Protein AF-A0A9E3WUW2-F1 (afdb_monomer_lite)

Foldseek 3Di:
DDDDDDDDDPVRVVVVVVVVVVLVVLVPDPCVVVVVVVVVVLVVCVVVVPDPVVVVVVVVVVVVVVVVCVVCVVCPVAAADDDDDDPPDDCPHPVNVVVVVVVVVCVVVRHVD

pLDDT: mean 86.63, std 14.11, range [51.28, 98.06]

Structure (mmCIF, N/CA/C/O backbone):
data_AF-A0A9E3WUW2-F1
#
_entry.id   AF-A0A9E3WUW2-F1
#
loop_
_atom_site.group_PDB
_atom_site.id
_atom_site.type_symbol
_atom_site.label_atom_id
_atom_site.label_alt_id
_atom_site.label_comp_id
_atom_site.label_asym_id
_atom_site.label_entity_id
_atom_site.label_seq_id
_atom_site.pdbx_PDB_ins_code
_atom_site.Cartn_x
_atom_site.Cartn_y
_atom_site.Cartn_z
_atom_site.occupancy
_atom_site.B_iso_or_equiv
_atom_site.auth_seq_id
_atom_site.auth_comp_id
_atom_site.auth_asym_id
_atom_site.auth_atom_id
_atom_site.pdbx_PDB_model_num
ATOM 1 N N . MET A 1 1 ? -39.632 13.469 40.044 1.00 51.28 1 MET A N 1
ATOM 2 C CA . MET A 1 1 ? -40.121 13.799 38.688 1.00 51.28 1 MET A CA 1
ATOM 3 C C . MET A 1 1 ? -38.905 13.879 37.786 1.00 51.28 1 MET A C 1
ATOM 5 O O . MET A 1 1 ? -38.094 14.766 37.993 1.00 51.28 1 MET A O 1
ATOM 9 N N . SER A 1 2 ? -38.706 12.905 36.894 1.00 62.28 2 SER A N 1
ATOM 10 C CA . SER A 1 2 ? -37.577 12.935 35.956 1.00 62.28 2 SER A CA 1
ATOM 11 C C . SER A 1 2 ? -37.978 13.801 34.769 1.00 62.28 2 SER A C 1
ATOM 13 O O . SER A 1 2 ? -38.954 13.491 34.086 1.00 62.28 2 SER A O 1
ATOM 15 N N . GLU A 1 3 ? -37.277 14.911 34.574 1.00 56.06 3 GLU A N 1
ATOM 16 C CA . GLU A 1 3 ? -37.531 15.842 33.480 1.00 56.06 3 GLU A CA 1
ATOM 17 C C . GLU A 1 3 ? -37.245 15.141 32.143 1.00 56.06 3 GLU A C 1
ATOM 19 O O . GLU A 1 3 ? -36.220 14.473 31.977 1.00 56.06 3 GLU A O 1
ATOM 24 N N . LYS A 1 4 ? -38.198 15.206 31.208 1.00 51.72 4 LYS A N 1
ATOM 25 C CA . LYS A 1 4 ? -38.061 14.560 29.900 1.00 51.72 4 LYS A CA 1
ATOM 26 C C . LYS A 1 4 ? -37.072 15.387 29.071 1.00 51.72 4 LYS A C 1
ATOM 28 O O . LYS A 1 4 ? -37.245 16.604 29.011 1.00 51.72 4 LYS A O 1
ATOM 33 N N . PRO A 1 5 ? -36.063 14.768 28.432 1.00 68.38 5 PRO A N 1
ATOM 34 C CA . PRO A 1 5 ? -35.067 15.515 27.677 1.00 68.38 5 PRO A CA 1
ATOM 35 C C . PRO A 1 5 ? -35.733 16.353 26.574 1.00 68.38 5 PRO A C 1
ATOM 37 O O . PRO A 1 5 ? -36.752 15.925 26.013 1.00 68.38 5 PRO A O 1
ATOM 40 N N . PRO A 1 6 ? -35.175 17.538 26.263 1.00 73.31 6 PRO A N 1
ATOM 41 C CA . PRO A 1 6 ? -35.743 18.430 25.266 1.00 73.31 6 PRO A CA 1
ATOM 42 C C . PRO A 1 6 ? -35.832 17.726 23.904 1.00 73.31 6 PRO A C 1
ATOM 44 O O . PRO A 1 6 ? -34.971 16.904 23.566 1.00 73.31 6 PRO A O 1
ATOM 47 N N . PRO A 1 7 ? -36.880 18.007 23.108 1.00 75.25 7 PRO A N 1
ATOM 48 C CA . PRO A 1 7 ? -37.035 17.384 21.804 1.00 75.25 7 PRO A CA 1
ATOM 49 C C . PRO A 1 7 ? -35.844 17.747 20.912 1.00 75.25 7 PRO A C 1
ATOM 51 O O . PRO A 1 7 ? -35.516 18.921 20.755 1.00 75.25 7 PRO A O 1
ATOM 54 N N . LYS A 1 8 ? -35.218 16.724 20.313 1.00 75.25 8 LYS A N 1
ATOM 55 C CA . LYS A 1 8 ? -34.130 16.884 19.334 1.00 75.25 8 LYS A CA 1
ATOM 56 C C . LYS A 1 8 ? -34.507 17.915 18.270 1.00 75.25 8 LYS A C 1
ATOM 58 O O . LYS A 1 8 ? -35.637 17.868 17.763 1.00 75.25 8 LYS A O 1
ATOM 63 N N . SER A 1 9 ? -33.564 18.793 17.924 1.00 81.38 9 SER A N 1
ATOM 64 C CA . SER A 1 9 ? -33.787 19.840 16.930 1.00 81.38 9 SER A CA 1
ATOM 65 C C . SER A 1 9 ? -34.061 19.241 15.551 1.00 81.38 9 SER A C 1
ATOM 67 O O . SER A 1 9 ? -33.738 18.085 15.265 1.00 81.38 9 SER A O 1
ATOM 69 N N . THR A 1 10 ? -34.650 20.035 14.660 1.00 72.62 10 THR A N 1
ATOM 70 C CA . THR A 1 10 ? -34.886 19.615 13.276 1.00 72.62 10 THR A CA 1
ATOM 71 C C . THR A 1 10 ? -33.571 19.234 12.585 1.00 72.62 10 THR A C 1
ATOM 73 O O . THR A 1 10 ? -33.533 18.230 11.883 1.00 72.62 10 THR A O 1
ATOM 76 N N . ALA A 1 11 ? -32.477 19.961 12.851 1.00 63.09 11 ALA A N 1
ATOM 77 C CA . ALA A 1 11 ? -31.142 19.648 12.339 1.00 63.09 11 ALA A CA 1
ATOM 78 C C . ALA A 1 11 ? -30.605 18.309 12.876 1.00 63.09 11 ALA A C 1
ATOM 80 O O . ALA A 1 11 ? -30.089 17.509 12.099 1.00 63.09 11 ALA A O 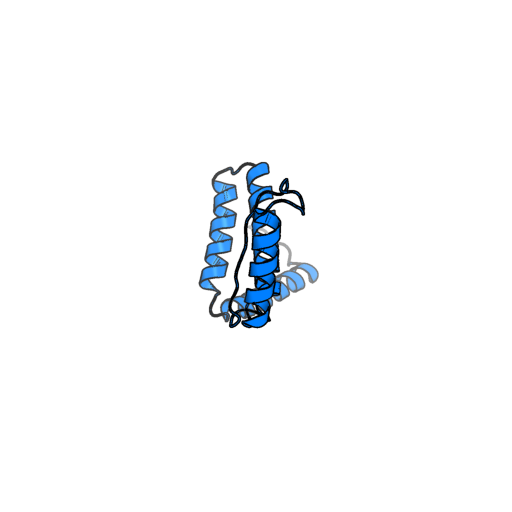1
ATOM 81 N N . ASP A 1 12 ? -30.809 18.018 14.166 1.00 66.56 12 ASP A N 1
ATOM 82 C CA . ASP A 1 12 ? -30.413 16.734 14.762 1.00 66.56 12 ASP A CA 1
ATOM 83 C C . ASP A 1 12 ? -31.196 15.567 14.153 1.00 66.56 12 ASP A C 1
ATOM 85 O O . ASP A 1 12 ? -30.636 14.503 13.914 1.00 66.56 12 ASP A O 1
ATOM 89 N N . ARG A 1 13 ? -32.485 15.765 13.849 1.00 69.62 13 ARG A N 1
ATOM 90 C CA . ARG A 1 13 ? -33.326 14.756 13.181 1.00 69.62 13 ARG A CA 1
ATOM 91 C C . ARG A 1 13 ? -32.925 14.530 11.722 1.00 69.62 13 ARG A C 1
ATOM 93 O O . ARG A 1 13 ? -32.988 13.397 11.250 1.00 69.62 13 ARG A O 1
ATOM 100 N N . PHE A 1 14 ? -32.503 15.575 11.007 1.00 61.25 14 PHE A N 1
ATOM 101 C CA . PHE A 1 14 ? -31.959 15.451 9.649 1.00 61.25 14 PHE A CA 1
ATOM 102 C C . PHE A 1 14 ? -30.609 14.722 9.631 1.00 61.25 14 PHE A C 1
ATOM 104 O O . PHE A 1 14 ? -30.378 13.886 8.761 1.00 61.25 14 PHE A O 1
ATOM 111 N N . LEU A 1 15 ? -29.740 14.987 10.609 1.00 57.91 15 LEU A N 1
ATOM 112 C CA . LEU A 1 15 ? -28.476 14.266 10.769 1.00 57.91 15 LEU A CA 1
ATOM 113 C C . LEU A 1 15 ? -28.710 12.796 11.143 1.00 57.91 15 LEU A C 1
ATOM 115 O O . LEU A 1 15 ? -28.139 11.923 10.495 1.00 57.91 15 LEU A O 1
ATOM 119 N N . ASP A 1 16 ? -29.591 12.508 12.109 1.00 63.69 16 ASP A N 1
ATOM 120 C CA . ASP A 1 16 ? -29.941 11.129 12.493 1.00 63.69 16 ASP A CA 1
ATOM 121 C C . ASP A 1 16 ? -30.545 10.354 11.312 1.00 63.69 16 ASP A C 1
ATOM 123 O O . ASP A 1 16 ? -30.133 9.231 11.043 1.00 63.69 16 ASP A O 1
ATOM 127 N N . SER A 1 17 ? -31.474 10.959 10.561 1.00 64.00 17 SER A N 1
ATOM 128 C CA . SER A 1 17 ? -32.114 10.302 9.409 1.00 64.00 17 SER A CA 1
ATOM 129 C C . SER A 1 17 ? -31.160 10.074 8.233 1.00 64.00 17 SER A C 1
ATOM 131 O O . SER A 1 17 ? -31.228 9.030 7.584 1.00 64.00 17 SER A O 1
ATOM 133 N N . GLY A 1 18 ? -30.230 11.000 7.974 1.00 60.59 18 GLY A N 1
ATOM 134 C CA . GLY A 1 18 ? -29.170 10.809 6.980 1.00 60.59 18 GLY A CA 1
ATOM 135 C C . GLY A 1 18 ? -28.195 9.691 7.366 1.00 60.59 18 GLY A C 1
ATOM 136 O O . GLY A 1 18 ? -27.792 8.897 6.512 1.00 60.59 18 GLY A O 1
ATOM 137 N N . VAL A 1 19 ? -27.866 9.589 8.657 1.00 62.72 19 VAL A N 1
ATOM 138 C CA . VAL A 1 19 ? -27.049 8.503 9.216 1.00 62.72 19 VAL A CA 1
ATOM 139 C C . VAL A 1 19 ? -27.793 7.164 9.155 1.00 62.72 19 VAL 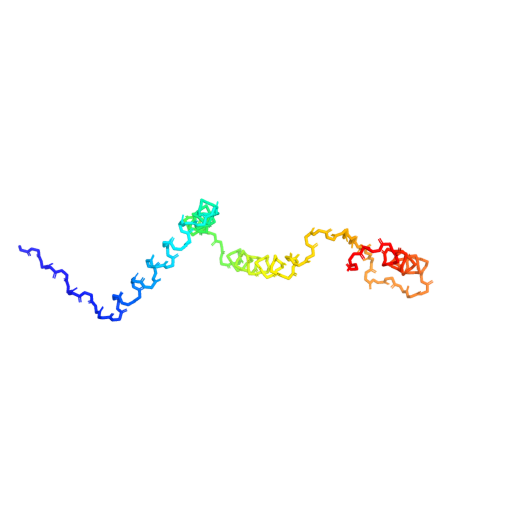A C 1
ATOM 141 O O . VAL A 1 19 ? -27.179 6.161 8.801 1.00 62.72 19 VAL A O 1
ATOM 144 N N . ASP A 1 20 ? -29.098 7.127 9.431 1.00 65.25 20 ASP A N 1
ATOM 145 C CA . ASP A 1 20 ? -29.916 5.906 9.359 1.00 65.25 20 ASP A CA 1
ATOM 146 C C . ASP A 1 20 ? -30.076 5.387 7.927 1.00 65.25 20 ASP A C 1
ATOM 148 O O . ASP A 1 20 ? -29.943 4.189 7.676 1.00 65.25 20 ASP A O 1
ATOM 152 N N . LEU A 1 21 ? -30.271 6.281 6.955 1.00 60.44 21 LEU A N 1
ATOM 15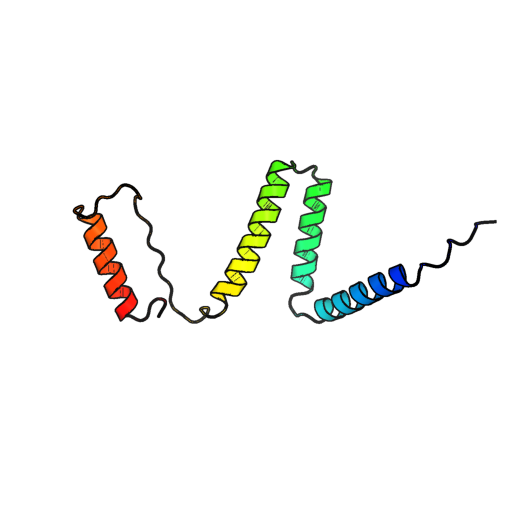3 C CA . LEU A 1 21 ? -30.337 5.895 5.546 1.00 60.44 21 LEU A CA 1
ATOM 154 C C . LEU A 1 21 ? -28.993 5.340 5.051 1.00 60.44 21 LEU A C 1
ATOM 156 O O . LEU A 1 21 ? -28.960 4.320 4.362 1.00 60.44 21 LEU A O 1
ATOM 160 N N . GLN A 1 22 ? -27.875 5.965 5.438 1.00 62.75 22 GLN A N 1
ATOM 161 C CA . GLN A 1 22 ? -26.542 5.421 5.165 1.00 62.75 22 GLN A CA 1
ATOM 162 C C . GLN A 1 22 ? -26.328 4.069 5.843 1.00 62.75 22 GLN A C 1
ATOM 164 O O . GLN A 1 22 ? -25.816 3.154 5.204 1.00 62.75 22 GLN A O 1
ATOM 169 N N . LYS A 1 23 ? -26.737 3.915 7.106 1.00 61.25 23 LYS A N 1
ATOM 170 C CA . LYS A 1 23 ? -26.659 2.636 7.821 1.00 61.25 23 LYS A CA 1
ATOM 171 C C . LYS A 1 23 ? -27.463 1.549 7.119 1.00 61.25 23 LYS A C 1
ATOM 173 O O . LYS A 1 23 ? -26.942 0.454 6.972 1.00 61.25 23 LYS A O 1
ATOM 178 N N . HIS A 1 24 ? -28.671 1.835 6.638 1.00 59.31 24 HIS A N 1
ATOM 179 C CA . HIS A 1 24 ? -29.482 0.854 5.912 1.00 59.31 24 HIS A CA 1
ATOM 180 C C . HIS A 1 24 ? -28.887 0.467 4.555 1.00 59.31 24 HIS A C 1
ATOM 182 O O . HIS A 1 24 ? -28.879 -0.712 4.209 1.00 59.31 24 HIS A O 1
ATOM 188 N N . LEU A 1 25 ? -28.328 1.427 3.813 1.00 59.34 25 LEU A N 1
ATOM 189 C CA . LEU A 1 25 ? -27.619 1.150 2.559 1.00 59.34 25 LEU A CA 1
ATOM 190 C C . LEU A 1 25 ? -26.346 0.321 2.785 1.00 59.34 25 LEU A C 1
ATOM 192 O O . LEU A 1 25 ? -26.040 -0.556 1.983 1.00 59.34 25 LEU A O 1
ATOM 196 N N . LEU A 1 26 ? -25.629 0.572 3.884 1.00 60.59 26 LEU A N 1
ATOM 197 C CA . LEU A 1 26 ? -24.443 -0.191 4.275 1.00 60.59 26 LEU A CA 1
ATOM 198 C C . LEU A 1 26 ? -24.798 -1.572 4.840 1.00 60.59 26 LEU A C 1
ATOM 200 O O . LEU A 1 26 ? -24.067 -2.517 4.590 1.00 60.59 26 LEU A O 1
ATOM 204 N N . ALA A 1 27 ? -25.911 -1.709 5.564 1.00 57.44 27 ALA A N 1
ATOM 205 C CA . ALA A 1 27 ? -26.377 -2.978 6.127 1.00 57.44 27 ALA A CA 1
ATOM 206 C C . ALA A 1 27 ? -26.876 -3.957 5.050 1.00 57.44 27 ALA A C 1
ATOM 208 O O . ALA A 1 27 ? -26.778 -5.167 5.226 1.00 57.44 27 ALA A O 1
ATOM 209 N N . ALA A 1 28 ? -27.379 -3.441 3.924 1.00 62.03 28 ALA A N 1
ATOM 210 C CA . ALA A 1 28 ? -27.731 -4.239 2.748 1.00 62.03 28 ALA A CA 1
ATOM 211 C C . ALA A 1 28 ? -26.512 -4.625 1.882 1.00 62.03 28 ALA A C 1
ATOM 213 O O . ALA A 1 28 ? -26.651 -5.390 0.926 1.00 62.03 28 ALA A O 1
ATOM 214 N N . ASP A 1 29 ? -25.320 -4.103 2.191 1.00 75.38 29 ASP A N 1
ATOM 215 C CA . ASP A 1 29 ? -24.079 -4.476 1.518 1.00 75.38 29 ASP A CA 1
ATOM 216 C C . ASP A 1 29 ? -23.622 -5.861 2.002 1.00 75.38 29 ASP A C 1
ATOM 218 O O . ASP A 1 29 ? -23.640 -6.168 3.197 1.00 75.38 29 ASP A O 1
ATOM 222 N N . ARG A 1 30 ? -23.146 -6.694 1.070 1.00 83.25 30 ARG A N 1
ATOM 223 C CA . ARG A 1 30 ? -22.534 -8.000 1.374 1.00 83.25 30 ARG A CA 1
ATOM 224 C C . ARG A 1 30 ? -21.288 -7.893 2.256 1.00 83.25 30 ARG A C 1
ATOM 226 O O . ARG A 1 30 ? -20.820 -8.919 2.724 1.00 83.25 30 ARG A O 1
ATOM 233 N N . ASN A 1 31 ? -20.750 -6.688 2.432 1.00 87.50 31 ASN A N 1
ATOM 234 C CA . ASN A 1 31 ? -19.579 -6.406 3.258 1.00 87.50 31 ASN A CA 1
ATOM 235 C C . ASN A 1 31 ? -19.930 -5.710 4.586 1.00 87.50 31 ASN A C 1
ATOM 237 O O . ASN A 1 31 ? -19.043 -5.131 5.217 1.00 87.50 31 ASN A O 1
ATOM 241 N N . SER A 1 32 ? -21.208 -5.675 4.979 1.00 87.25 32 SER A N 1
ATOM 242 C CA . SER A 1 32 ? -21.657 -5.011 6.211 1.00 87.25 32 SER A CA 1
ATOM 243 C C . SER A 1 32 ? -20.952 -5.553 7.460 1.00 87.25 32 SER A C 1
ATOM 245 O O . SER A 1 32 ? -20.500 -4.774 8.298 1.00 87.25 32 SER A O 1
ATOM 247 N N . ASP A 1 33 ? -20.746 -6.868 7.520 1.00 91.12 33 ASP A N 1
ATOM 248 C CA . ASP A 1 33 ? -19.997 -7.566 8.563 1.00 91.12 33 ASP A CA 1
ATOM 249 C C . ASP A 1 33 ? -18.530 -7.107 8.643 1.00 91.12 33 ASP A C 1
ATOM 251 O O . ASP A 1 33 ? -18.024 -6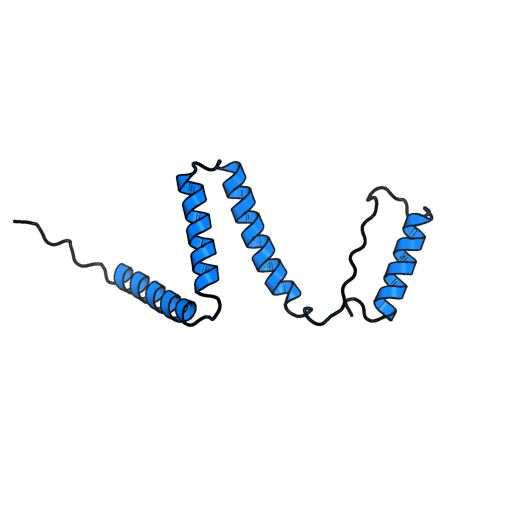.808 9.725 1.00 91.12 33 ASP A O 1
ATOM 255 N N . LEU A 1 34 ? -17.850 -6.983 7.499 1.00 92.88 34 LEU A N 1
ATOM 256 C CA . LEU A 1 34 ? -16.463 -6.520 7.431 1.00 92.88 34 LEU A CA 1
ATOM 257 C C . LEU A 1 34 ? -16.337 -5.042 7.810 1.00 92.88 34 LEU A C 1
ATOM 259 O O . LEU A 1 34 ? -15.367 -4.641 8.455 1.00 92.88 34 LEU A O 1
ATOM 263 N N . LEU A 1 35 ? -1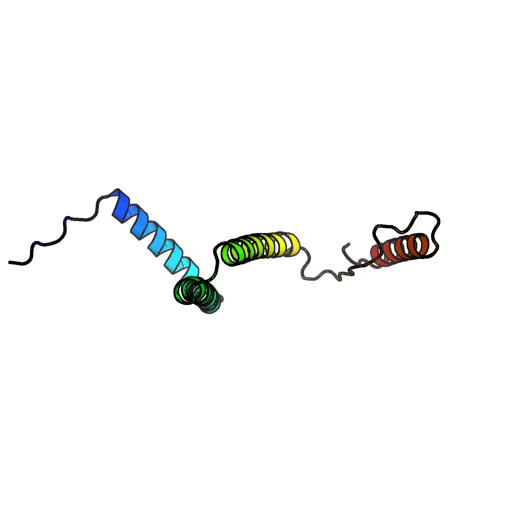7.310 -4.216 7.423 1.00 91.62 35 LEU A N 1
ATOM 264 C CA . LEU A 1 35 ? -17.338 -2.811 7.813 1.00 91.62 35 LEU A CA 1
ATOM 265 C C . LEU A 1 35 ? -17.470 -2.663 9.331 1.00 91.62 35 LEU A C 1
ATOM 267 O O . LEU A 1 35 ? -16.791 -1.821 9.925 1.00 91.62 35 LEU A O 1
ATOM 271 N N . ASP A 1 36 ? -18.326 -3.466 9.954 1.00 92.38 36 ASP A N 1
ATOM 272 C CA . ASP A 1 36 ? -18.511 -3.427 11.399 1.00 92.38 36 ASP A CA 1
ATOM 273 C C . ASP A 1 36 ? -17.277 -3.952 12.141 1.00 92.38 36 ASP A C 1
ATOM 275 O O . ASP A 1 36 ? -16.855 -3.319 13.109 1.00 92.38 36 ASP A O 1
ATOM 279 N N . GLN A 1 37 ? -16.595 -4.978 11.618 1.00 94.50 37 GLN A N 1
ATOM 280 C CA . GLN A 1 37 ? -15.283 -5.393 12.132 1.00 94.50 37 GLN A CA 1
ATOM 281 C C . GLN A 1 37 ? -14.248 -4.258 12.066 1.00 94.50 37 GLN A C 1
ATOM 283 O O . GLN A 1 37 ? -13.554 -4.002 13.048 1.00 94.50 37 GLN A O 1
ATOM 288 N N . ILE A 1 38 ? -14.162 -3.524 10.946 1.00 95.19 38 ILE A N 1
ATOM 289 C CA . ILE A 1 38 ? -13.234 -2.385 10.809 1.00 95.19 38 ILE A CA 1
ATOM 290 C C . ILE A 1 38 ? -13.531 -1.300 11.854 1.00 95.19 38 ILE A C 1
ATOM 292 O O . ILE A 1 38 ? -12.599 -0.759 12.457 1.00 95.19 38 ILE A O 1
ATOM 296 N N . LYS A 1 39 ? -14.810 -0.972 12.081 1.00 94.00 39 LYS A N 1
ATOM 297 C CA . LYS A 1 39 ? -15.209 0.003 13.110 1.00 94.00 39 LYS A CA 1
ATOM 298 C C . LYS A 1 39 ? -14.838 -0.489 14.504 1.00 94.00 39 LYS A C 1
ATOM 300 O O . LYS A 1 39 ? -14.227 0.260 15.260 1.00 94.00 39 LYS A O 1
ATOM 305 N N . GLU A 1 40 ? -15.150 -1.742 14.823 1.00 96.19 40 GLU A N 1
ATOM 306 C CA . GLU A 1 40 ? -14.846 -2.323 16.128 1.00 96.19 40 GLU A CA 1
ATOM 307 C C . GLU A 1 40 ? -13.335 -2.310 16.402 1.00 96.19 40 GLU A C 1
ATOM 309 O O . GLU A 1 40 ? -12.905 -1.916 17.487 1.00 96.19 40 GLU A O 1
ATOM 314 N N . THR A 1 41 ? -12.511 -2.673 15.412 1.00 95.94 41 THR A N 1
ATOM 315 C CA . THR A 1 41 ? -11.050 -2.560 15.509 1.00 95.94 41 THR A CA 1
ATOM 316 C C . THR A 1 41 ? -10.621 -1.115 15.749 1.00 95.94 41 THR A C 1
ATOM 318 O O . THR A 1 41 ? -9.801 -0.870 16.632 1.00 95.94 41 THR A O 1
ATOM 321 N N . ALA A 1 42 ? -11.186 -0.148 15.021 1.00 94.44 42 ALA A N 1
ATOM 322 C CA . ALA A 1 42 ? -10.855 1.264 15.206 1.00 94.44 42 ALA A CA 1
ATOM 323 C C . ALA A 1 42 ? -11.202 1.771 16.618 1.00 94.44 42 ALA A C 1
ATOM 325 O O . ALA A 1 42 ? -10.436 2.534 17.207 1.00 94.44 42 ALA A O 1
ATOM 326 N N . GLU A 1 43 ? -12.320 1.324 17.189 1.00 94.38 43 GLU A N 1
ATOM 327 C CA . GLU A 1 43 ? -12.700 1.647 18.566 1.00 94.38 43 GLU A CA 1
ATOM 328 C C . GLU A 1 43 ? -11.796 0.974 19.607 1.00 94.38 43 GLU A C 1
ATOM 330 O O . GLU A 1 43 ? -11.480 1.586 20.630 1.00 94.38 43 GLU A O 1
ATOM 335 N N . LYS A 1 44 ? -11.360 -0.270 19.362 1.00 96.06 44 LYS A N 1
ATOM 336 C CA . LYS A 1 44 ? -10.416 -0.981 20.243 1.00 96.06 44 LYS A CA 1
ATOM 337 C C . LYS A 1 44 ? -9.104 -0.214 20.386 1.00 96.06 44 LYS A C 1
ATOM 339 O O . LYS A 1 44 ? -8.651 -0.046 21.507 1.00 96.06 44 LYS A O 1
ATOM 344 N N . LEU A 1 45 ? -8.588 0.390 19.312 1.00 95.50 45 LEU A N 1
ATOM 345 C CA . LEU A 1 45 ? -7.370 1.214 19.374 1.00 95.50 45 LEU A CA 1
ATOM 346 C C . LEU A 1 45 ? -7.461 2.349 20.406 1.00 95.50 45 LEU A C 1
ATOM 348 O O . LEU A 1 45 ? -6.472 2.665 21.069 1.00 95.50 45 LEU A O 1
ATOM 352 N N . VAL A 1 46 ? -8.642 2.957 20.555 1.00 89.62 46 VAL A N 1
ATOM 353 C CA . VAL A 1 46 ? -8.880 4.003 21.560 1.00 89.62 46 VAL A CA 1
ATOM 354 C C . VAL A 1 46 ? -8.880 3.405 22.964 1.00 89.62 46 VAL A C 1
ATOM 356 O O . VAL A 1 46 ? -8.252 3.965 23.861 1.00 89.62 46 VAL A O 1
ATOM 359 N N . ARG A 1 47 ? -9.555 2.263 23.152 1.00 93.81 47 ARG A N 1
ATOM 360 C CA . ARG A 1 47 ? -9.603 1.549 24.439 1.00 93.81 47 ARG A CA 1
ATOM 361 C C . ARG A 1 47 ? -8.223 1.067 24.885 1.00 93.81 47 ARG A C 1
ATOM 363 O O . ARG A 1 47 ? -7.919 1.145 26.070 1.00 93.81 47 ARG A O 1
ATOM 370 N N . ASP A 1 48 ? -7.387 0.663 23.937 1.00 95.88 48 ASP A N 1
ATOM 371 C CA . ASP A 1 48 ? -6.028 0.174 24.177 1.00 95.88 48 ASP A CA 1
ATOM 372 C C . ASP A 1 48 ? -5.030 1.309 24.475 1.00 95.88 48 ASP A C 1
ATOM 374 O O . ASP A 1 48 ? -3.860 1.057 24.754 1.00 95.88 48 ASP A O 1
ATOM 378 N N . GLY A 1 49 ? -5.464 2.575 24.415 1.00 95.12 49 GLY A N 1
ATOM 379 C CA . GLY A 1 49 ? -4.593 3.725 24.658 1.00 95.12 49 GLY A CA 1
ATOM 380 C C . GLY A 1 49 ? -3.533 3.919 23.571 1.00 95.12 49 GLY A C 1
ATOM 381 O O . GLY A 1 49 ? -2.441 4.413 23.858 1.00 95.12 49 GLY A O 1
ATOM 382 N N . THR A 1 50 ? -3.841 3.537 22.325 1.00 95.62 50 THR A N 1
ATOM 383 C CA . THR A 1 50 ? -2.919 3.648 21.184 1.00 95.62 50 THR A CA 1
ATOM 384 C C . THR A 1 50 ? -2.373 5.068 21.053 1.00 95.62 50 THR A C 1
ATOM 386 O O . THR A 1 50 ? -3.112 6.056 21.130 1.00 95.62 50 THR A O 1
ATOM 389 N N . SER A 1 51 ? -1.065 5.184 20.817 1.00 97.81 51 SER A N 1
ATOM 390 C CA . SER A 1 51 ? -0.412 6.485 20.730 1.00 97.81 51 SER A CA 1
ATOM 391 C C . SER A 1 51 ? -0.983 7.326 19.582 1.00 97.81 51 SER A C 1
ATOM 393 O O . SER A 1 51 ? -1.399 6.828 18.532 1.00 97.81 51 SER A O 1
ATOM 395 N N . ARG A 1 52 ? -0.940 8.655 19.725 1.00 95.31 52 ARG A N 1
ATOM 396 C CA . ARG A 1 52 ? -1.348 9.570 18.646 1.00 95.31 52 ARG A CA 1
ATOM 397 C C . ARG A 1 52 ? -0.528 9.364 17.364 1.00 95.31 52 ARG A C 1
ATOM 399 O O . ARG A 1 52 ? -1.043 9.628 16.278 1.00 95.31 52 ARG A O 1
ATOM 406 N N . GLY A 1 53 ? 0.738 8.956 17.486 1.00 97.81 53 GLY A N 1
ATOM 407 C CA . GLY A 1 53 ? 1.607 8.656 16.347 1.00 97.81 53 GLY A CA 1
ATOM 408 C C . GLY A 1 53 ? 1.072 7.475 15.544 1.00 97.81 53 GLY A C 1
ATOM 409 O O . GLY A 1 53 ? 0.809 7.616 14.351 1.00 97.81 53 GLY A O 1
ATOM 410 N N . ASP A 1 54 ? 0.794 6.368 16.225 1.00 97.06 54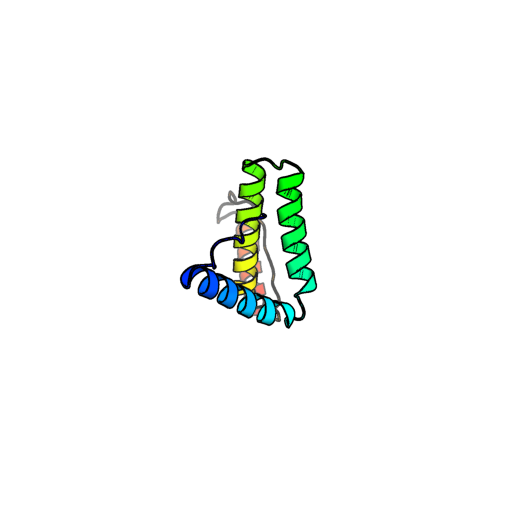 ASP A N 1
ATOM 411 C CA . ASP A 1 54 ? 0.269 5.150 15.603 1.00 97.06 54 ASP A CA 1
ATOM 412 C C . ASP A 1 54 ? -1.130 5.378 15.019 1.00 97.06 54 ASP A C 1
ATOM 414 O O . ASP A 1 54 ? -1.405 4.983 13.886 1.00 97.06 54 ASP A O 1
ATOM 418 N N . MET A 1 55 ? -1.988 6.138 15.714 1.00 96.69 55 MET A N 1
ATOM 419 C CA . MET A 1 55 ? -3.302 6.534 15.188 1.00 96.69 55 MET A CA 1
ATOM 420 C C . MET A 1 55 ? -3.195 7.319 13.874 1.00 96.69 55 MET A C 1
ATOM 422 O O . MET A 1 55 ? -3.994 7.114 12.958 1.00 96.69 55 MET A O 1
ATOM 426 N N . LYS A 1 56 ? -2.203 8.212 13.741 1.00 96.88 56 LYS A N 1
ATOM 427 C CA . LYS A 1 56 ? -1.965 8.945 12.486 1.00 96.88 56 LYS A CA 1
ATOM 428 C C . LYS A 1 56 ? -1.503 8.017 11.367 1.00 96.88 56 LYS A C 1
ATOM 430 O O . LYS A 1 56 ? -1.950 8.199 10.234 1.00 96.88 56 LYS A O 1
ATOM 435 N N . ILE A 1 57 ? -0.634 7.052 11.677 1.00 97.81 57 ILE A N 1
ATOM 436 C CA . ILE A 1 57 ? -0.175 6.047 10.712 1.00 97.81 57 ILE A CA 1
ATOM 437 C C . ILE A 1 57 ? -1.379 5.250 10.209 1.00 97.81 57 ILE A C 1
ATOM 439 O O . ILE A 1 57 ? -1.632 5.236 9.010 1.00 97.81 57 ILE A O 1
ATOM 443 N N . LEU A 1 58 ? -2.191 4.687 11.107 1.00 96.88 58 LEU A N 1
ATOM 444 C CA . LEU A 1 58 ? -3.362 3.883 10.743 1.00 96.88 58 LEU A CA 1
ATOM 445 C C . LEU A 1 58 ? -4.389 4.678 9.927 1.00 96.88 58 LEU A C 1
ATOM 447 O O . LEU A 1 58 ? -4.855 4.206 8.888 1.00 96.88 58 LEU A O 1
ATOM 451 N N . ALA A 1 59 ? -4.695 5.913 10.337 1.00 95.56 59 ALA A N 1
ATOM 452 C CA . ALA A 1 59 ? -5.607 6.781 9.598 1.00 95.56 59 ALA A CA 1
ATOM 453 C C . ALA A 1 59 ? -5.096 7.085 8.179 1.00 95.56 59 ALA A C 1
ATOM 455 O O . ALA A 1 59 ? -5.872 7.094 7.216 1.00 95.56 59 ALA A O 1
ATOM 456 N N . ARG A 1 60 ? -3.786 7.321 8.028 1.00 98.06 60 ARG A N 1
ATOM 457 C CA . ARG A 1 60 ? -3.162 7.550 6.723 1.00 98.06 60 ARG A CA 1
ATOM 458 C C . ARG A 1 60 ? -3.194 6.285 5.866 1.00 98.06 60 ARG A C 1
ATOM 460 O O . ARG A 1 60 ? -3.647 6.366 4.725 1.00 98.06 60 ARG A O 1
ATOM 467 N N . THR A 1 61 ? -2.806 5.142 6.427 1.00 97.81 61 THR A N 1
ATOM 468 C CA . THR A 1 61 ? -2.806 3.839 5.752 1.00 97.81 61 THR A CA 1
ATOM 469 C C . THR A 1 61 ? -4.192 3.483 5.229 1.00 97.81 61 THR A C 1
ATOM 471 O O . THR A 1 61 ? -4.335 3.151 4.055 1.00 97.81 61 THR A O 1
ATOM 474 N N . LEU A 1 62 ? -5.246 3.625 6.041 1.00 96.69 62 LEU A N 1
ATOM 475 C CA . LEU A 1 62 ? -6.610 3.311 5.603 1.00 96.69 62 LEU A CA 1
ATOM 476 C C . LEU A 1 62 ? -7.061 4.215 4.445 1.00 96.69 62 LEU A C 1
ATOM 478 O O . LEU A 1 62 ? -7.683 3.750 3.486 1.00 96.69 62 LEU A O 1
ATOM 482 N N . LYS A 1 63 ? -6.709 5.507 4.492 1.00 96.75 63 LYS A N 1
ATOM 483 C CA . LYS A 1 63 ? -6.998 6.454 3.406 1.00 96.75 63 LYS A CA 1
ATOM 484 C C . LYS A 1 63 ? -6.275 6.074 2.112 1.00 96.75 63 LYS A C 1
ATOM 486 O O . LYS A 1 63 ? -6.885 6.150 1.043 1.00 96.75 63 LYS A O 1
ATOM 491 N N . GLU A 1 64 ? -5.009 5.678 2.208 1.00 98.06 64 GLU A N 1
ATOM 492 C CA . GLU A 1 64 ? -4.189 5.263 1.067 1.00 98.06 64 GLU A CA 1
ATOM 493 C C . GLU A 1 64 ? -4.673 3.945 0.465 1.00 98.06 64 GLU A C 1
ATOM 495 O O . GLU A 1 64 ? -4.872 3.885 -0.745 1.00 98.06 64 GLU A O 1
ATOM 500 N N . LEU A 1 65 ? -4.975 2.934 1.286 1.00 97.56 65 LEU A N 1
ATOM 501 C CA . LEU A 1 65 ? -5.519 1.655 0.822 1.00 97.56 65 LEU A CA 1
ATOM 502 C C . LEU A 1 65 ? -6.871 1.833 0.129 1.00 97.56 65 LEU A C 1
ATOM 504 O O . LEU A 1 65 ? -7.061 1.343 -0.983 1.00 97.56 65 LEU A O 1
ATOM 508 N N . ARG A 1 66 ? -7.792 2.609 0.719 1.00 96.00 66 ARG A N 1
ATOM 509 C CA . ARG A 1 66 ? -9.084 2.925 0.089 1.00 96.00 66 ARG A CA 1
ATOM 510 C C . ARG A 1 66 ? -8.894 3.573 -1.285 1.00 96.00 66 ARG A C 1
ATOM 512 O O . ARG A 1 66 ? -9.613 3.252 -2.232 1.00 96.00 66 ARG A O 1
ATOM 519 N N . TYR A 1 67 ? -7.945 4.505 -1.399 1.00 96.38 67 TYR A N 1
ATOM 520 C CA . TYR A 1 67 ? -7.633 5.149 -2.672 1.00 96.38 67 TYR A CA 1
ATOM 521 C C . TYR A 1 67 ? -7.002 4.166 -3.667 1.00 96.38 67 TYR A C 1
ATOM 523 O O . TYR A 1 67 ? -7.460 4.093 -4.806 1.00 96.38 67 TYR A O 1
ATOM 531 N N . ALA A 1 68 ? -6.029 3.362 -3.234 1.00 95.38 68 ALA A N 1
ATOM 532 C CA . ALA A 1 68 ? -5.388 2.343 -4.055 1.00 95.38 68 ALA A CA 1
ATOM 533 C C . ALA A 1 68 ? -6.415 1.343 -4.603 1.00 95.38 68 ALA A C 1
ATOM 535 O O . ALA A 1 68 ? -6.461 1.124 -5.808 1.00 95.38 68 ALA A O 1
ATOM 536 N N . PHE A 1 69 ? -7.316 0.812 -3.772 1.00 94.25 69 PHE A N 1
ATOM 537 C CA . PHE A 1 69 ? -8.370 -0.098 -4.231 1.00 94.25 69 PHE A CA 1
ATOM 538 C C . PHE A 1 69 ? -9.275 0.540 -5.284 1.00 94.25 69 PHE A C 1
ATOM 540 O O . PHE A 1 69 ? -9.645 -0.121 -6.254 1.00 94.25 69 PHE A O 1
ATOM 547 N N . LYS A 1 70 ? -9.597 1.831 -5.141 1.00 92.56 70 LYS A N 1
ATOM 548 C CA . LYS A 1 70 ? -10.355 2.569 -6.157 1.00 92.56 70 LYS A CA 1
ATOM 549 C C . LYS A 1 70 ? -9.577 2.661 -7.471 1.00 92.56 70 LYS A C 1
ATOM 551 O O . LYS A 1 70 ? -10.136 2.332 -8.514 1.00 92.56 70 LYS A O 1
ATOM 556 N N . VAL A 1 71 ? -8.314 3.085 -7.427 1.00 93.06 71 VAL A N 1
ATOM 557 C CA . VAL A 1 71 ? -7.450 3.224 -8.613 1.00 93.06 71 VAL A CA 1
ATOM 558 C C . VAL A 1 71 ? -7.273 1.876 -9.318 1.00 93.06 71 VAL A C 1
ATOM 560 O O . VAL A 1 71 ? -7.509 1.772 -10.520 1.00 93.06 71 VAL A O 1
ATOM 563 N N . TYR A 1 72 ? -6.953 0.825 -8.563 1.00 91.38 72 TYR A N 1
ATOM 564 C CA . TYR A 1 72 ? -6.668 -0.507 -9.094 1.00 91.38 72 TYR A CA 1
ATOM 565 C C . TYR A 1 72 ? -7.914 -1.338 -9.428 1.00 91.38 72 TYR A C 1
ATOM 567 O O . TYR A 1 72 ? -7.787 -2.387 -10.059 1.00 91.38 72 TYR A O 1
ATOM 575 N N . SER A 1 73 ? -9.121 -0.878 -9.076 1.00 91.75 73 SER A N 1
ATOM 576 C CA . SER A 1 73 ? -10.373 -1.596 -9.364 1.00 91.75 73 SER A CA 1
ATOM 577 C C . SER A 1 73 ? -10.569 -1.906 -10.852 1.00 91.75 73 SER A C 1
ATOM 579 O O . SER A 1 73 ? -11.084 -2.971 -11.182 1.00 91.75 73 SER A O 1
ATOM 581 N N . LYS A 1 74 ? -10.101 -1.017 -11.738 1.00 89.38 74 LYS A N 1
ATOM 582 C CA . LYS A 1 74 ? -10.162 -1.165 -13.202 1.00 89.38 74 LYS A CA 1
ATOM 583 C C . LYS A 1 74 ? -9.154 -2.168 -13.768 1.00 89.38 74 LYS A C 1
ATOM 585 O O . LYS A 1 74 ? -9.245 -2.533 -14.931 1.00 89.38 74 LYS A O 1
ATOM 590 N N . TYR A 1 75 ? -8.192 -2.597 -12.956 1.00 90.69 75 TYR A N 1
ATOM 591 C CA . TYR A 1 75 ? -7.080 -3.443 -13.377 1.00 90.69 75 TYR A CA 1
ATOM 592 C C . TYR A 1 75 ? -7.144 -4.833 -12.738 1.00 90.69 75 TYR A C 1
ATOM 594 O O . TYR A 1 75 ? -6.150 -5.550 -12.783 1.00 90.69 75 TYR A O 1
ATOM 602 N N . ARG A 1 76 ? -8.254 -5.233 -12.098 1.00 90.25 76 ARG A N 1
ATOM 603 C CA . ARG A 1 76 ? -8.332 -6.502 -11.345 1.00 90.25 76 ARG A CA 1
ATOM 604 C C . ARG A 1 76 ? -7.982 -7.725 -12.192 1.00 90.25 76 ARG A C 1
ATOM 606 O O . ARG A 1 76 ? -7.183 -8.532 -11.731 1.00 90.25 76 ARG A O 1
ATOM 613 N N . ASP A 1 77 ? -8.445 -7.759 -13.437 1.00 90.62 77 ASP A N 1
ATOM 614 C CA . ASP A 1 77 ? -8.249 -8.896 -14.349 1.00 90.62 77 ASP A CA 1
ATOM 615 C C . ASP A 1 77 ? -6.961 -8.801 -15.185 1.00 90.62 77 ASP A C 1
ATOM 617 O O . ASP A 1 77 ? -6.650 -9.683 -15.981 1.00 90.62 77 ASP A O 1
ATOM 621 N N . ARG A 1 78 ? -6.181 -7.727 -15.005 1.00 90.69 78 ARG A N 1
ATOM 622 C CA . ARG A 1 78 ? -4.913 -7.516 -15.710 1.00 90.69 78 ARG A CA 1
ATOM 623 C C . ARG A 1 78 ? -3.754 -8.101 -14.911 1.00 90.69 78 ARG A C 1
ATOM 625 O O . ARG A 1 78 ? -3.648 -7.874 -13.698 1.00 90.69 78 ARG A O 1
ATOM 632 N N . ARG A 1 79 ? -2.859 -8.816 -15.600 1.00 94.00 79 ARG A N 1
ATOM 633 C CA . ARG A 1 79 ? -1.598 -9.323 -15.034 1.00 94.00 79 ARG A CA 1
ATOM 634 C C . ARG A 1 79 ? -0.697 -8.147 -14.668 1.00 94.00 79 ARG A C 1
ATOM 636 O O . ARG A 1 79 ? -0.624 -7.174 -15.414 1.00 94.00 79 ARG A O 1
ATOM 643 N N . LYS A 1 80 ? -0.039 -8.224 -13.511 1.00 93.19 80 LYS A N 1
ATOM 644 C CA . LYS A 1 80 ? 0.769 -7.129 -12.955 1.00 93.19 80 LYS A CA 1
ATOM 645 C C . LYS A 1 80 ? 2.121 -7.654 -12.540 1.00 93.19 80 LYS A C 1
ATOM 647 O O . LYS A 1 80 ? 2.201 -8.711 -11.924 1.00 93.19 80 LYS A O 1
ATOM 652 N N . VAL A 1 81 ? 3.153 -6.891 -12.854 1.00 94.69 81 VAL A N 1
ATOM 653 C CA . VAL A 1 81 ? 4.521 -7.143 -12.424 1.00 94.69 81 VAL A CA 1
ATOM 654 C C . VAL A 1 81 ? 5.010 -5.903 -11.694 1.00 94.69 81 VAL A C 1
ATOM 656 O O . VAL A 1 81 ? 4.768 -4.783 -12.142 1.00 94.69 81 VAL A O 1
ATOM 659 N N . THR A 1 82 ? 5.670 -6.106 -10.560 1.00 94.56 82 THR A N 1
ATOM 660 C CA . THR A 1 82 ? 6.312 -5.035 -9.797 1.00 94.56 82 THR A CA 1
ATOM 661 C C . THR A 1 82 ? 7.804 -5.314 -9.786 1.00 94.56 82 THR A C 1
ATOM 663 O O . THR A 1 82 ? 8.221 -6.407 -9.410 1.00 94.56 82 THR A O 1
ATOM 666 N N . VAL A 1 83 ? 8.600 -4.331 -10.197 1.00 94.00 83 VAL A N 1
ATOM 667 C CA . VAL A 1 83 ? 10.062 -4.417 -10.228 1.00 94.00 83 VAL A CA 1
ATOM 668 C C . VAL A 1 83 ? 10.623 -3.562 -9.096 1.00 94.00 83 VAL A C 1
ATOM 670 O O . VAL A 1 83 ? 10.190 -2.427 -8.905 1.00 94.00 83 VAL A O 1
ATOM 673 N N . PHE A 1 84 ? 11.584 -4.104 -8.351 1.00 95.12 84 PHE A N 1
ATOM 674 C CA . PHE A 1 84 ? 12.331 -3.382 -7.324 1.00 95.12 84 PHE A CA 1
ATOM 675 C C . PHE A 1 84 ? 13.807 -3.329 -7.712 1.00 95.12 84 PHE A C 1
ATOM 677 O O . PHE A 1 84 ? 14.349 -4.296 -8.239 1.00 95.12 84 PHE A O 1
ATOM 684 N N . GLY A 1 85 ? 14.459 -2.207 -7.426 1.00 94.56 85 GLY A N 1
ATOM 685 C CA . GLY A 1 85 ? 15.868 -1.987 -7.728 1.00 94.56 85 GLY A CA 1
ATOM 686 C C . GLY A 1 85 ? 16.443 -0.851 -6.888 1.00 94.56 85 GLY A C 1
ATOM 687 O O . GLY A 1 85 ? 15.712 -0.127 -6.210 1.00 94.56 85 GLY A O 1
ATOM 688 N N . SER A 1 86 ? 17.767 -0.704 -6.902 1.00 96.25 86 SER A N 1
ATOM 689 C CA . SER A 1 86 ? 18.440 0.388 -6.198 1.00 96.25 86 SER A CA 1
ATOM 690 C C . SER A 1 86 ? 18.148 1.725 -6.881 1.00 96.25 86 SER A C 1
ATOM 692 O O . SER A 1 86 ? 18.433 1.904 -8.060 1.00 96.25 86 SER A O 1
ATOM 694 N N . ALA A 1 87 ? 17.677 2.712 -6.114 1.00 95.31 87 ALA A N 1
ATOM 695 C CA . ALA A 1 87 ? 17.493 4.085 -6.598 1.00 95.31 87 ALA A CA 1
ATOM 696 C C . ALA A 1 87 ? 18.815 4.796 -6.963 1.00 95.31 87 ALA A C 1
ATOM 698 O O . ALA A 1 87 ? 18.795 5.913 -7.468 1.00 95.31 87 ALA A O 1
ATOM 699 N N . ARG A 1 88 ? 19.962 4.175 -6.659 1.00 96.06 88 ARG A N 1
ATOM 700 C CA . ARG A 1 88 ? 21.310 4.715 -6.897 1.00 96.06 88 ARG A CA 1
ATOM 701 C C . ARG A 1 88 ? 21.981 4.130 -8.141 1.00 96.06 88 ARG A C 1
ATOM 703 O O . ARG A 1 88 ? 23.107 4.511 -8.435 1.00 96.06 88 ARG A O 1
ATOM 710 N N . THR A 1 89 ? 21.341 3.175 -8.815 1.00 96.62 89 THR A N 1
ATOM 711 C CA . THR A 1 89 ? 21.885 2.548 -10.024 1.00 96.62 89 THR A CA 1
ATOM 712 C C . THR A 1 89 ? 21.916 3.572 -11.160 1.00 96.62 89 THR A C 1
ATOM 714 O O . THR A 1 89 ? 20.896 4.201 -11.448 1.00 96.62 89 THR A O 1
ATOM 717 N N . LEU A 1 90 ? 23.089 3.763 -11.770 1.00 96.69 90 LEU A N 1
ATOM 718 C CA . LEU A 1 90 ? 23.283 4.703 -12.876 1.00 96.69 90 LEU A CA 1
ATOM 719 C C . LEU A 1 90 ? 22.767 4.113 -14.203 1.00 96.69 90 LEU A C 1
ATOM 721 O O . LEU A 1 90 ? 22.684 2.892 -14.325 1.00 96.69 90 LEU A O 1
ATOM 725 N N . PRO A 1 91 ? 22.416 4.942 -15.205 1.00 95.62 91 PRO A N 1
ATOM 726 C CA . PRO A 1 91 ? 21.848 4.455 -16.467 1.00 95.62 91 PRO A CA 1
ATOM 727 C C . PRO A 1 91 ? 22.748 3.524 -17.294 1.00 95.62 91 PRO A C 1
ATOM 729 O O . PRO A 1 91 ? 22.242 2.754 -18.105 1.00 95.62 91 PRO A O 1
ATOM 732 N N . ASP A 1 92 ? 24.066 3.612 -17.118 1.00 96.19 92 ASP A N 1
ATOM 733 C CA . ASP A 1 92 ? 25.077 2.779 -17.778 1.00 96.19 92 ASP A CA 1
ATOM 734 C C . ASP A 1 92 ? 25.352 1.457 -17.042 1.00 96.19 92 ASP A C 1
ATOM 736 O O . ASP A 1 92 ? 26.045 0.585 -17.568 1.00 96.19 92 ASP A O 1
ATOM 740 N N . ASP A 1 93 ? 24.792 1.280 -15.844 1.00 97.75 93 ASP A N 1
ATOM 741 C CA . ASP A 1 93 ? 24.911 0.045 -15.081 1.00 97.75 93 ASP A CA 1
ATOM 742 C C . ASP A 1 93 ? 24.126 -1.092 -15.773 1.00 97.75 93 ASP A C 1
ATOM 744 O O . ASP A 1 93 ? 22.949 -0.914 -16.119 1.00 97.75 93 ASP A O 1
ATOM 748 N N . PRO A 1 94 ? 24.717 -2.292 -15.929 1.00 97.44 94 PRO A N 1
ATOM 749 C CA . PRO A 1 94 ? 24.030 -3.448 -16.501 1.00 97.44 94 PRO A CA 1
ATOM 750 C C . PRO A 1 94 ? 22.670 -3.766 -15.857 1.00 97.44 94 PRO A C 1
ATOM 752 O O . PRO A 1 94 ? 21.751 -4.204 -16.550 1.00 97.44 94 PRO A O 1
ATOM 755 N N . ALA A 1 95 ? 22.504 -3.524 -14.552 1.00 96.56 95 ALA A N 1
ATOM 756 C CA . ALA A 1 95 ? 21.236 -3.741 -13.861 1.00 96.56 95 ALA A CA 1
ATOM 757 C C . ALA A 1 95 ? 20.143 -2.754 -14.309 1.00 96.56 95 ALA A C 1
ATOM 759 O O . ALA A 1 95 ? 18.971 -3.130 -14.379 1.00 96.56 95 ALA A O 1
ATOM 760 N N . TYR A 1 96 ? 20.509 -1.509 -14.636 1.00 97.44 96 TYR A N 1
ATOM 761 C CA . TYR A 1 96 ? 19.572 -0.523 -15.181 1.00 97.44 96 TYR A CA 1
ATOM 762 C C . TYR A 1 96 ? 19.091 -0.945 -16.570 1.00 97.44 96 TYR A C 1
ATOM 764 O O . TYR A 1 96 ? 17.886 -0.972 -16.829 1.00 97.44 96 TYR A O 1
ATOM 772 N N . ILE A 1 97 ? 20.032 -1.330 -17.437 1.00 97.31 97 ILE A N 1
ATOM 773 C CA . ILE A 1 97 ? 19.748 -1.774 -18.807 1.00 97.31 97 ILE A CA 1
ATOM 774 C C . ILE A 1 97 ? 18.823 -2.997 -18.781 1.00 97.31 97 ILE A C 1
ATOM 776 O O . ILE A 1 97 ? 17.779 -2.997 -19.433 1.00 97.31 97 ILE A O 1
ATOM 780 N N . GLN A 1 98 ? 19.127 -3.990 -17.942 1.00 97.31 98 GLN A N 1
ATOM 781 C CA . GLN A 1 98 ? 18.290 -5.180 -17.790 1.00 97.31 98 GLN A CA 1
ATOM 782 C C . GLN A 1 98 ? 16.871 -4.848 -17.299 1.00 97.31 98 GLN A C 1
ATOM 784 O O . GLN A 1 98 ? 15.900 -5.423 -17.791 1.00 97.31 98 GLN A O 1
ATOM 789 N N . ALA A 1 99 ? 16.720 -3.928 -16.340 1.00 96.94 99 ALA A N 1
ATOM 790 C CA . ALA A 1 99 ? 15.403 -3.523 -15.849 1.00 96.94 99 ALA A CA 1
ATOM 791 C C . ALA A 1 99 ? 14.566 -2.834 -16.942 1.00 96.94 99 ALA A C 1
ATOM 793 O O . ALA A 1 99 ? 13.358 -3.072 -17.031 1.00 96.94 99 ALA A O 1
ATOM 794 N N . MET A 1 100 ? 15.206 -2.025 -17.793 1.00 96.56 100 MET A N 1
ATOM 795 C CA . MET A 1 100 ? 14.567 -1.382 -18.944 1.00 96.56 100 MET A CA 1
ATOM 796 C C . MET A 1 100 ? 14.095 -2.405 -19.983 1.00 96.56 100 MET A C 1
ATOM 798 O O . MET A 1 100 ? 12.931 -2.375 -20.386 1.00 96.56 100 MET A O 1
ATOM 802 N N . GLU A 1 101 ? 14.963 -3.341 -20.372 1.00 97.56 101 GLU A N 1
ATOM 803 C CA . GLU A 1 101 ? 14.629 -4.415 -21.318 1.00 97.56 101 GLU A CA 1
ATOM 804 C C . GLU A 1 101 ? 13.505 -5.309 -20.785 1.00 97.56 101 GLU A C 1
ATOM 806 O O . GLU A 1 101 ? 12.553 -5.625 -21.502 1.00 97.56 101 GLU A O 1
ATOM 811 N N . PHE A 1 102 ? 13.564 -5.664 -19.498 1.00 97.12 102 PHE A N 1
ATOM 812 C CA . PHE A 1 102 ? 12.508 -6.421 -18.835 1.00 97.12 102 PHE A CA 1
ATOM 813 C C . PHE A 1 102 ? 11.170 -5.672 -18.863 1.00 97.12 102 PHE A C 1
ATOM 815 O O . PHE A 1 102 ? 10.143 -6.263 -19.201 1.00 97.12 102 PHE A O 1
ATOM 822 N N . GLY A 1 103 ? 11.167 -4.374 -18.543 1.00 96.00 103 GLY A N 1
ATOM 823 C CA . GLY A 1 103 ? 9.964 -3.541 -18.573 1.00 96.00 103 GLY A CA 1
ATOM 824 C C . GLY A 1 103 ? 9.314 -3.500 -19.958 1.00 96.00 103 GLY A C 1
ATOM 825 O O . GLY A 1 103 ? 8.107 -3.726 -20.071 1.00 96.00 103 GLY A O 1
ATOM 826 N N . ALA A 1 104 ? 10.116 -3.294 -21.008 1.00 96.31 104 ALA A N 1
ATOM 827 C CA . ALA A 1 104 ? 9.648 -3.317 -22.394 1.00 96.31 104 ALA A CA 1
ATOM 828 C C . ALA A 1 104 ? 9.047 -4.683 -22.765 1.00 96.31 104 ALA A C 1
ATOM 830 O O . ALA A 1 104 ? 7.909 -4.762 -23.229 1.00 96.31 104 ALA A O 1
ATOM 831 N N . ALA A 1 105 ? 9.755 -5.770 -22.450 1.00 97.12 105 ALA A N 1
ATOM 832 C CA . ALA A 1 105 ? 9.303 -7.128 -22.728 1.00 97.12 105 ALA A CA 1
ATOM 833 C C . ALA A 1 105 ? 7.992 -7.492 -22.004 1.00 97.12 105 ALA A C 1
ATOM 835 O O . ALA A 1 105 ? 7.184 -8.261 -22.532 1.00 97.12 105 ALA A O 1
ATOM 836 N N . MET A 1 106 ? 7.768 -6.983 -20.788 1.00 97.00 106 MET A N 1
ATOM 837 C CA . MET A 1 106 ? 6.523 -7.208 -20.046 1.00 97.00 106 MET A CA 1
ATOM 838 C C . MET A 1 106 ? 5.353 -6.412 -20.632 1.00 97.00 106 MET A C 1
ATOM 840 O O . MET A 1 106 ? 4.255 -6.962 -20.746 1.00 97.00 106 MET A O 1
ATOM 844 N N . ALA A 1 107 ? 5.588 -5.166 -21.054 1.00 94.12 107 ALA A N 1
ATOM 845 C CA . ALA A 1 107 ? 4.577 -4.349 -21.721 1.00 94.12 107 ALA A CA 1
ATOM 846 C C . ALA A 1 107 ? 4.104 -4.999 -23.033 1.00 94.12 107 ALA A C 1
ATOM 848 O O . ALA A 1 107 ? 2.903 -5.155 -23.232 1.00 94.12 107 ALA A O 1
ATOM 849 N N . GLU A 1 108 ? 5.029 -5.499 -23.862 1.00 96.06 108 GLU A N 1
ATOM 850 C CA . GLU A 1 108 ? 4.713 -6.264 -25.085 1.00 96.06 108 GLU A CA 1
ATOM 851 C C . GLU A 1 108 ? 3.878 -7.529 -24.823 1.00 96.06 108 GLU A C 1
ATOM 853 O O . GLU A 1 108 ? 3.193 -8.035 -25.708 1.00 96.06 108 GLU A O 1
ATOM 858 N N . ARG A 1 109 ? 3.943 -8.073 -23.603 1.00 95.50 109 ARG A N 1
ATOM 859 C CA . ARG A 1 109 ? 3.204 -9.271 -23.174 1.00 95.50 109 ARG A CA 1
ATOM 860 C C . ARG A 1 109 ? 1.885 -8.937 -22.468 1.00 95.50 109 ARG A C 1
ATOM 862 O O . ARG A 1 109 ? 1.301 -9.821 -21.828 1.00 95.50 109 ARG A O 1
ATOM 869 N N . GLU A 1 110 ? 1.424 -7.689 -22.561 1.00 92.31 110 GLU A N 1
ATOM 870 C CA . GLU A 1 110 ? 0.181 -7.199 -21.951 1.00 92.31 110 GLU A CA 1
ATOM 871 C C . GLU A 1 110 ? 0.172 -7.354 -20.417 1.00 92.31 110 GLU A C 1
ATOM 873 O O . GLU A 1 110 ? -0.845 -7.672 -19.790 1.00 92.31 110 GLU A O 1
ATOM 878 N N . TRP A 1 111 ? 1.332 -7.169 -19.779 1.00 93.81 111 TRP A N 1
ATOM 879 C CA . TRP A 1 111 ? 1.395 -6.948 -18.335 1.00 93.81 111 TRP A CA 1
ATOM 880 C C . TRP A 1 111 ? 1.161 -5.461 -18.070 1.00 93.81 111 TRP A C 1
ATOM 882 O O . TRP A 1 111 ? 1.901 -4.620 -18.565 1.00 93.81 111 TRP A O 1
ATOM 892 N N . MET A 1 112 ? 0.131 -5.136 -17.284 1.00 82.69 112 MET A N 1
ATOM 893 C CA . MET A 1 112 ? -0.366 -3.769 -17.036 1.00 82.69 112 MET A CA 1
ATOM 894 C C . MET A 1 112 ? -0.899 -2.997 -18.270 1.00 82.69 112 MET A C 1
ATOM 896 O O . MET A 1 112 ? -1.301 -1.845 -18.094 1.00 82.69 112 MET A O 1
ATOM 900 N N . GLY A 1 113 ? -0.964 -3.620 -19.458 1.00 70.81 113 GLY A N 1
ATOM 901 C CA . GLY A 1 113 ? -1.621 -3.102 -20.679 1.00 70.81 113 GLY A CA 1
ATOM 902 C C . GLY A 1 113 ? -3.130 -2.979 -20.542 1.00 70.81 113 GLY A C 1
ATOM 903 O O . GLY A 1 113 ? -3.700 -3.708 -19.694 1.00 70.81 113 GLY A O 1
#

Secondary structure (DSSP, 8-state):
-PPPPPPPPHHHHHHHHHHHHHHHHHHTSTTHHHHHHHHHHHHHHHHTT--HHHHHHHHHHHHHHHHHHHHHGGGTTS--------TT--TTSHHHHHHHHHHHHHHHTTS--

Radius of gyration: 24.61 Å; chains: 1; bounding box: 65×29×64 Å

Sequence (113 aa):
MSEKPPPKSTADRFLDSGVDLQKHLLAADRNSDLLDQIKETAEKLVRDGTSRGDMKILARTLKELRYAFKVYSKYRDRRKVTVFGSARTLPDDPAYIQAMEFGAAMAEREWMG